Protein AF-A0A1E1WFH4-F1 (afdb_monomer)

Nearest PDB structures (foldseek):
  7ssx-assembly1_A  TM=9.592E-01  e=1.117E-06  Homo sapiens
  5wie-assembly1_B  TM=8.110E-01  e=2.236E-07  Rattus norvegicus
  6ebk-assembly1_B  TM=7.765E-01  e=3.822E-07  Rattus norvegicus

Radius of gyration: 21.44 Å; Cα contacts (8 Å, |Δi|>4): 88; chains: 1; bounding box: 36×25×71 Å

Solvent-accessible surface area (backbone atoms only — not comparable to full-atom values): 6175 Å² total; per-residue (Å²): 133,86,78,78,72,31,88,49,70,68,33,35,53,51,34,37,36,76,75,33,40,86,72,39,76,67,12,38,52,53,48,52,51,53,52,50,46,51,54,50,51,53,52,50,55,55,47,60,72,34,79,88,61,52,58,67,52,74,44,80,46,96,73,92,44,79,46,80,46,80,54,86,70,79,53,89,82,36,68,66,56,48,51,52,51,52,45,52,52,52,51,50,49,53,49,51,52,50,59,72,21,43,63,72,126

Secondary structure (DSSP, 8-state):
--PPPPSSHHHHHHHHHHH-GGG-HHHHHHHHHHHHHHHHHHHHHHHHTSTTTS-EEEEEETTTEEEEEE--S--TT-HHHHHHHHHHHHHHHHHHHHHHH-S--

Structure (mmCIF, N/CA/C/O backbone):
data_AF-A0A1E1WFH4-F1
#
_entry.id   AF-A0A1E1WFH4-F1
#
loop_
_atom_site.group_PDB
_atom_site.id
_atom_site.type_symbol
_atom_site.label_atom_id
_atom_site.label_alt_id
_atom_site.label_comp_id
_atom_site.label_asym_id
_atom_site.label_entity_id
_atom_site.label_seq_id
_atom_site.pdbx_PDB_ins_code
_atom_site.Cartn_x
_atom_site.Cartn_y
_atom_site.Cartn_z
_atom_site.occupancy
_atom_site.B_iso_or_equiv
_atom_site.auth_seq_id
_atom_site.auth_comp_id
_atom_site.auth_asym_id
_atom_site.auth_atom_id
_atom_site.pdbx_PDB_model_num
ATOM 1 N N . GLU A 1 1 ? -1.364 14.836 26.580 1.00 40.88 1 GLU A N 1
ATOM 2 C CA . GLU A 1 1 ? -2.300 15.209 25.506 1.00 40.88 1 GLU A CA 1
ATOM 3 C C . GLU A 1 1 ? -3.242 14.032 25.290 1.00 40.88 1 GLU A C 1
ATOM 5 O O . GLU A 1 1 ? -2.806 12.990 24.814 1.00 40.88 1 GLU A O 1
ATOM 10 N N . GLU A 1 2 ? -4.474 14.113 25.793 1.00 49.59 2 GLU A N 1
ATOM 11 C CA . GLU A 1 2 ? -5.458 13.041 25.604 1.00 49.59 2 GLU A CA 1
ATOM 12 C C . GLU A 1 2 ? -6.030 13.165 24.190 1.00 49.59 2 GLU A C 1
ATOM 14 O O . GLU A 1 2 ? -6.804 14.076 23.903 1.00 49.59 2 GLU A O 1
ATOM 19 N N . LYS A 1 3 ? -5.596 12.282 23.279 1.00 58.38 3 LYS A N 1
ATOM 20 C CA . LYS A 1 3 ? -6.138 12.226 21.916 1.00 58.38 3 LYS A CA 1
ATOM 21 C C . LYS A 1 3 ? -7.649 11.952 22.005 1.00 58.38 3 LYS A C 1
ATOM 23 O O . LYS A 1 3 ? -8.025 10.932 22.590 1.00 58.38 3 LYS A O 1
ATOM 28 N N . PRO A 1 4 ? -8.520 12.814 21.447 1.00 62.88 4 PRO A N 1
ATOM 29 C CA . PRO A 1 4 ? -9.961 12.606 21.515 1.00 62.88 4 PRO A CA 1
ATOM 30 C C . PRO A 1 4 ? -10.319 11.311 20.779 1.00 62.88 4 PRO A C 1
ATOM 32 O O . PRO A 1 4 ? -10.005 11.144 19.605 1.00 62.88 4 PRO A O 1
ATOM 35 N N . LEU A 1 5 ? -10.951 10.367 21.475 1.00 66.56 5 LEU A N 1
ATOM 36 C CA . LEU A 1 5 ? -11.456 9.138 20.865 1.00 66.56 5 LEU A CA 1
ATOM 37 C C . LEU A 1 5 ? -12.789 9.436 20.160 1.00 66.56 5 LEU A C 1
ATOM 39 O O . LEU A 1 5 ? -13.600 10.191 20.703 1.00 66.56 5 LEU A O 1
ATOM 43 N N . PRO A 1 6 ? -13.066 8.842 18.985 1.00 65.19 6 PRO A N 1
ATOM 44 C CA . PRO A 1 6 ? -14.362 9.011 18.336 1.00 65.19 6 PRO A CA 1
ATOM 45 C C . PRO A 1 6 ? -15.482 8.480 19.243 1.00 65.19 6 PRO A C 1
ATOM 47 O O . PRO A 1 6 ? -15.356 7.416 19.852 1.00 65.19 6 PRO A O 1
ATOM 50 N N . SER A 1 7 ? -16.584 9.234 19.330 1.00 65.62 7 SER A N 1
ATOM 51 C CA . SER A 1 7 ? -17.715 8.939 20.225 1.00 65.62 7 SER A CA 1
ATOM 52 C C . SER A 1 7 ? -18.438 7.633 19.860 1.00 65.62 7 SER A C 1
ATOM 54 O O . SER A 1 7 ? -18.914 6.919 20.741 1.00 65.62 7 SER A O 1
ATOM 56 N N . ASN A 1 8 ? -18.463 7.271 18.571 1.00 77.19 8 ASN A N 1
ATOM 57 C CA . ASN A 1 8 ? -19.099 6.045 18.093 1.00 77.19 8 ASN A CA 1
ATOM 58 C C . ASN A 1 8 ? -18.202 4.816 18.308 1.00 77.19 8 ASN A C 1
ATOM 60 O O . ASN A 1 8 ? -17.077 4.757 17.805 1.00 77.19 8 ASN A O 1
ATOM 64 N N . GLU A 1 9 ? -18.734 3.765 18.941 1.00 76.12 9 GLU A N 1
ATOM 65 C CA . GLU A 1 9 ? -17.971 2.543 19.245 1.00 76.12 9 GLU A CA 1
ATOM 66 C C . GLU A 1 9 ? -17.378 1.849 18.008 1.00 76.12 9 GLU A C 1
ATOM 68 O O . GLU A 1 9 ? -16.264 1.325 18.063 1.00 76.12 9 GLU A O 1
ATOM 73 N N . ARG A 1 10 ? -18.095 1.849 16.873 1.00 74.69 10 ARG A N 1
ATOM 74 C CA . ARG A 1 10 ? -17.596 1.252 15.619 1.00 74.69 10 ARG A CA 1
ATOM 75 C C . ARG A 1 10 ? -16.430 2.047 15.037 1.00 74.69 10 ARG A C 1
ATOM 77 O O . ARG A 1 10 ? -15.425 1.447 14.673 1.00 74.69 10 ARG A O 1
ATOM 84 N N . GLN A 1 11 ? -16.536 3.376 15.003 1.00 74.44 11 GLN A N 1
ATOM 85 C CA . GLN A 1 11 ? -15.446 4.243 14.544 1.00 74.44 11 GLN A CA 1
ATOM 86 C C . GLN A 1 11 ? -14.234 4.114 15.460 1.00 74.44 11 GLN A C 1
ATOM 88 O O . GLN A 1 11 ? -13.124 4.004 14.963 1.00 74.44 11 GLN A O 1
ATOM 93 N N . ARG A 1 12 ? -14.436 4.006 16.779 1.00 78.00 12 ARG A N 1
ATOM 94 C CA . ARG A 1 12 ? -13.350 3.784 17.744 1.00 78.00 12 ARG A CA 1
ATOM 95 C C . ARG A 1 12 ? -12.632 2.457 17.535 1.00 78.00 12 ARG A C 1
ATOM 97 O O . ARG A 1 12 ? -11.408 2.428 17.600 1.00 78.00 12 ARG A O 1
ATOM 104 N N . LYS A 1 13 ? -13.359 1.371 17.261 1.00 75.12 13 LYS A N 1
ATOM 105 C CA . LYS A 1 13 ? -12.740 0.074 16.941 1.00 75.12 13 LYS A CA 1
ATOM 106 C C . LYS A 1 13 ? -11.936 0.132 15.641 1.00 75.12 13 LYS A C 1
ATOM 108 O O . LYS A 1 13 ? -10.818 -0.363 15.624 1.00 75.12 13 LYS A O 1
ATOM 113 N N . ILE A 1 14 ? -12.472 0.759 14.592 1.00 79.62 14 ILE A N 1
ATOM 114 C CA . ILE A 1 14 ? -11.773 0.922 13.305 1.00 79.62 14 ILE A CA 1
ATOM 115 C C . ILE A 1 14 ? -10.541 1.825 13.468 1.00 79.62 14 ILE A C 1
ATOM 117 O O . ILE A 1 14 ? -9.463 1.478 12.999 1.00 79.62 14 ILE A O 1
ATOM 121 N N . TRP A 1 15 ? -10.683 2.933 14.196 1.00 79.69 15 TRP A N 1
ATOM 122 C CA . TRP A 1 15 ? -9.599 3.854 14.524 1.00 79.69 15 TRP A CA 1
ATOM 123 C C . TRP A 1 15 ? -8.469 3.136 15.259 1.00 79.69 15 TRP A C 1
ATOM 125 O O . TRP A 1 15 ? -7.324 3.184 14.832 1.00 79.69 15 TRP A O 1
ATOM 135 N N . LEU A 1 16 ? -8.790 2.390 16.320 1.00 77.06 16 LEU A N 1
ATOM 136 C CA . LEU A 1 16 ? -7.800 1.609 17.061 1.00 77.06 16 LEU A CA 1
ATOM 137 C C . LEU A 1 16 ? -7.123 0.549 16.185 1.00 77.06 16 LEU A C 1
ATOM 139 O O . LEU A 1 16 ? -5.923 0.343 16.327 1.00 77.06 16 LEU A O 1
ATOM 143 N N . LEU A 1 17 ? -7.858 -0.086 15.268 1.00 74.62 17 LEU A N 1
ATOM 144 C CA . LEU A 1 17 ? -7.318 -1.118 14.382 1.00 74.62 17 LEU A CA 1
ATOM 14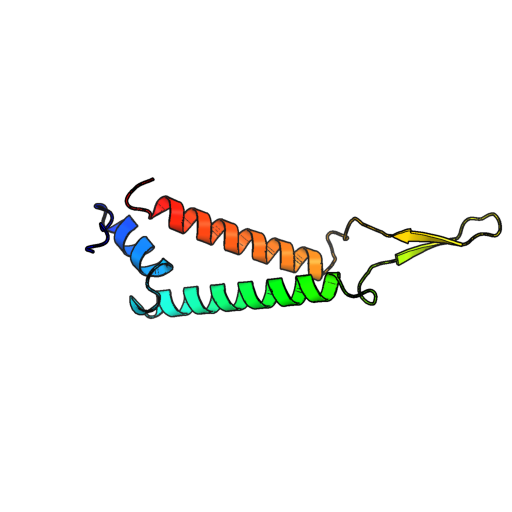5 C C . LEU A 1 17 ? -6.270 -0.571 13.395 1.00 74.62 17 LEU A C 1
ATOM 147 O O . LEU A 1 17 ? -5.282 -1.248 13.133 1.00 74.62 17 LEU A O 1
ATOM 151 N N . PHE A 1 18 ? -6.485 0.629 12.848 1.00 75.69 18 PHE A N 1
ATOM 152 C CA . PHE A 1 18 ? -5.616 1.218 11.816 1.00 75.69 18 PHE A CA 1
ATOM 153 C C . PHE A 1 18 ? -4.546 2.173 12.360 1.00 75.69 18 PHE A C 1
ATOM 155 O O . PHE A 1 18 ? -3.502 2.326 11.727 1.00 75.69 18 PHE A O 1
ATOM 162 N N . GLU A 1 19 ? -4.800 2.823 13.497 1.00 76.69 19 GLU A N 1
ATOM 163 C CA . GLU A 1 19 ? -3.891 3.795 14.126 1.00 76.69 19 GLU A CA 1
ATOM 164 C C . GLU A 1 19 ? -2.960 3.119 15.146 1.00 76.69 19 GLU A C 1
ATOM 166 O O . GLU A 1 19 ? -1.803 3.504 15.304 1.00 76.69 19 GLU A O 1
ATOM 171 N N . TYR A 1 20 ? -3.456 2.091 15.845 1.00 80.06 20 TYR A N 1
ATOM 172 C CA . TYR A 1 20 ? -2.729 1.406 16.911 1.00 80.06 20 TYR A CA 1
ATOM 173 C C . TYR A 1 20 ? -2.529 -0.070 16.548 1.00 80.06 20 TYR A C 1
ATOM 175 O O . TYR A 1 20 ? -3.352 -0.908 16.928 1.00 80.06 20 TYR A O 1
ATOM 183 N N . PRO A 1 21 ? -1.422 -0.429 15.869 1.00 76.06 21 PRO A N 1
ATOM 184 C CA . PRO A 1 21 ? -1.128 -1.821 15.519 1.00 76.06 21 PRO A CA 1
ATOM 185 C C . PRO A 1 21 ? -1.110 -2.745 16.743 1.00 76.06 21 PRO A C 1
ATOM 187 O O . PRO A 1 21 ? -1.499 -3.901 16.653 1.00 76.06 21 PRO A O 1
ATOM 190 N N . GLU A 1 22 ? -0.747 -2.224 17.915 1.00 74.75 22 GLU A N 1
ATOM 191 C CA . GLU A 1 22 ? -0.712 -2.961 19.183 1.00 74.75 22 GLU A CA 1
ATOM 192 C C . GLU A 1 22 ? -2.092 -3.219 19.813 1.00 74.75 22 GLU A C 1
ATOM 194 O O . GLU A 1 22 ? -2.190 -3.917 20.821 1.00 74.75 22 GLU A O 1
ATOM 199 N N . SER A 1 23 ? -3.173 -2.674 19.245 1.00 78.12 23 SER A N 1
ATOM 200 C CA . SER A 1 23 ? -4.523 -2.807 19.809 1.00 78.12 23 SER A CA 1
ATOM 201 C C . SER A 1 23 ? -5.094 -4.224 19.697 1.00 78.12 23 SER A C 1
ATOM 203 O O . SER A 1 23 ? -5.919 -4.624 20.519 1.00 78.12 23 SER A O 1
ATOM 205 N N . SER A 1 24 ? -4.692 -4.984 18.674 1.00 83.50 24 SER A N 1
ATOM 206 C CA . SER A 1 24 ? -5.161 -6.351 18.433 1.00 83.50 24 SER A CA 1
ATOM 207 C C . SER A 1 24 ? -4.245 -7.110 17.471 1.00 83.50 24 SER A C 1
ATOM 209 O O . SER A 1 24 ? -3.507 -6.519 16.688 1.00 83.50 24 SER A O 1
ATOM 211 N N . GLN A 1 25 ? -4.340 -8.443 17.463 1.00 82.56 25 GLN A N 1
ATOM 212 C CA . GLN A 1 25 ? -3.598 -9.269 16.503 1.00 82.56 25 GLN A CA 1
ATOM 213 C C . GLN A 1 25 ? -3.972 -8.944 15.045 1.00 82.56 25 GLN A C 1
ATOM 215 O O . GLN A 1 25 ? -3.102 -8.937 14.180 1.00 82.56 25 GLN A O 1
ATOM 220 N N . ALA A 1 26 ? -5.240 -8.612 14.777 1.00 80.94 26 ALA A N 1
ATOM 221 C CA . ALA A 1 26 ? -5.694 -8.183 13.455 1.00 80.94 26 ALA A CA 1
ATOM 222 C C . ALA A 1 26 ? -5.086 -6.829 13.042 1.00 80.94 26 ALA A C 1
ATOM 224 O O . ALA A 1 26 ? -4.659 -6.681 11.900 1.00 80.94 26 ALA A O 1
ATOM 225 N N . ALA A 1 27 ? -4.979 -5.877 13.975 1.00 84.75 27 ALA A N 1
ATOM 226 C CA . ALA A 1 27 ? -4.331 -4.584 13.742 1.00 84.75 27 ALA A CA 1
ATOM 227 C C . ALA A 1 27 ? -2.848 -4.742 13.370 1.00 84.75 27 ALA A C 1
ATOM 229 O O . ALA A 1 27 ? -2.378 -4.116 12.420 1.00 84.75 27 ALA A O 1
ATOM 230 N N . ARG A 1 28 ? -2.126 -5.649 14.045 1.00 86.69 28 ARG A N 1
ATOM 231 C CA . ARG A 1 28 ? -0.736 -5.978 13.687 1.00 86.69 28 ARG A CA 1
ATOM 232 C C . ARG A 1 28 ? -0.619 -6.536 12.269 1.00 86.69 28 ARG A C 1
ATOM 234 O O . ARG A 1 28 ? 0.277 -6.129 11.539 1.00 86.69 28 ARG A O 1
ATOM 241 N N . VAL A 1 29 ? -1.512 -7.445 11.869 1.00 88.69 29 VAL A N 1
ATOM 242 C CA . VAL A 1 29 ? -1.504 -8.020 10.511 1.00 88.69 29 VAL A CA 1
ATOM 243 C C . VAL A 1 29 ? -1.734 -6.937 9.458 1.00 88.69 29 VAL A C 1
ATOM 245 O O . VAL A 1 29 ? -0.971 -6.865 8.499 1.00 88.69 29 VAL A O 1
ATOM 248 N N . VAL A 1 30 ? -2.729 -6.065 9.658 1.00 87.50 30 VAL A N 1
ATOM 249 C CA . VAL A 1 30 ? -2.998 -4.940 8.746 1.00 87.50 30 VAL A CA 1
ATOM 250 C C . VAL A 1 30 ? -1.777 -4.029 8.640 1.00 87.50 30 VAL A C 1
ATOM 252 O O . VAL A 1 30 ? -1.338 -3.740 7.533 1.00 87.50 30 VAL A O 1
ATOM 255 N N . ALA A 1 31 ? -1.168 -3.650 9.765 1.00 87.88 31 ALA A N 1
ATOM 256 C CA . ALA A 1 31 ? 0.013 -2.792 9.757 1.00 87.88 31 ALA A CA 1
ATOM 257 C C . ALA A 1 31 ? 1.216 -3.426 9.040 1.00 87.88 31 ALA A C 1
ATOM 259 O O . ALA A 1 31 ? 1.907 -2.738 8.292 1.00 87.88 31 ALA A O 1
ATOM 260 N N . ILE A 1 32 ? 1.453 -4.731 9.216 1.00 90.00 32 ILE A N 1
ATOM 261 C CA . ILE A 1 32 ? 2.518 -5.453 8.500 1.00 90.00 32 ILE A CA 1
ATOM 262 C C . ILE A 1 32 ? 2.259 -5.443 6.990 1.00 90.00 32 ILE A C 1
ATOM 264 O O . ILE A 1 32 ? 3.182 -5.172 6.223 1.00 90.00 32 ILE A O 1
ATOM 268 N N . ILE A 1 33 ? 1.017 -5.701 6.563 1.00 89.88 33 ILE A N 1
ATOM 269 C CA . ILE A 1 33 ? 0.637 -5.644 5.144 1.00 89.88 33 ILE A CA 1
ATOM 270 C C . ILE A 1 33 ? 0.878 -4.236 4.599 1.00 89.88 33 ILE A C 1
ATOM 272 O O . ILE A 1 33 ? 1.505 -4.093 3.553 1.00 89.88 33 ILE A O 1
ATOM 276 N N . SER A 1 34 ? 0.464 -3.195 5.321 1.00 89.75 34 SER A N 1
ATOM 277 C CA . SER A 1 34 ? 0.654 -1.810 4.886 1.00 89.75 34 SER A CA 1
ATOM 278 C C . SER A 1 34 ? 2.133 -1.443 4.757 1.00 89.75 34 SER A C 1
ATOM 280 O O . SER A 1 34 ? 2.524 -0.868 3.745 1.00 89.75 34 SER A O 1
ATOM 282 N N . VAL A 1 35 ? 2.988 -1.847 5.703 1.00 90.44 35 VAL A N 1
ATOM 283 C CA . VAL A 1 35 ? 4.447 -1.655 5.589 1.00 90.44 35 VAL A CA 1
ATOM 284 C C . VAL A 1 35 ? 5.016 -2.404 4.384 1.00 90.44 35 VAL A C 1
ATOM 286 O O . VAL A 1 35 ? 5.814 -1.843 3.635 1.00 90.44 35 VAL A O 1
ATOM 289 N N . PHE A 1 36 ? 4.597 -3.650 4.165 1.00 91.69 36 PHE A N 1
ATOM 290 C CA . PHE A 1 36 ? 5.047 -4.440 3.021 1.00 91.69 36 PHE A CA 1
ATOM 291 C C . PHE A 1 36 ? 4.667 -3.784 1.686 1.00 91.69 36 PHE A C 1
ATOM 293 O O . PHE A 1 36 ? 5.518 -3.664 0.807 1.00 91.69 36 PHE A O 1
ATOM 300 N N . VAL A 1 37 ? 3.429 -3.296 1.557 1.00 89.62 37 VAL A N 1
ATOM 301 C CA . VAL A 1 37 ? 2.946 -2.588 0.359 1.00 89.62 37 VAL A CA 1
ATOM 302 C C . VAL A 1 37 ? 3.742 -1.299 0.113 1.00 89.62 37 VAL A C 1
ATOM 304 O O . VAL A 1 37 ? 4.114 -1.034 -1.029 1.00 89.62 37 VAL A O 1
ATOM 307 N N . ILE A 1 38 ? 4.077 -0.539 1.166 1.00 91.56 38 ILE A N 1
ATOM 308 C CA . ILE A 1 38 ? 4.948 0.650 1.067 1.00 91.56 38 ILE A CA 1
ATOM 309 C C . ILE A 1 38 ? 6.318 0.272 0.516 1.00 91.56 38 ILE A C 1
ATOM 311 O O . ILE A 1 38 ? 6.755 0.844 -0.481 1.00 91.56 38 ILE A O 1
ATOM 315 N N . LEU A 1 39 ? 6.983 -0.711 1.120 1.00 93.12 39 LEU A N 1
ATOM 316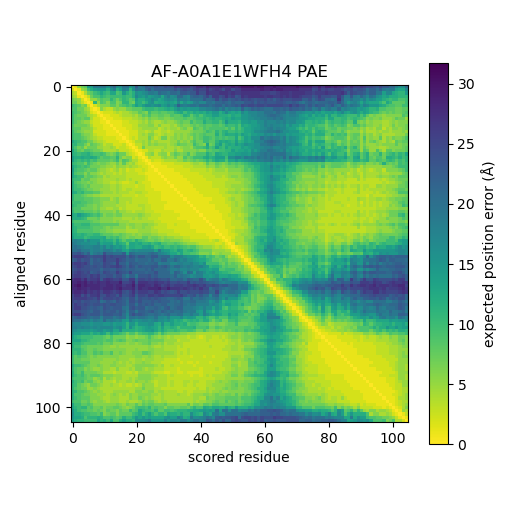 C CA . LEU A 1 39 ? 8.311 -1.132 0.675 1.00 93.12 39 LEU A CA 1
ATOM 317 C C . LEU A 1 39 ? 8.294 -1.607 -0.778 1.00 93.12 39 LEU A C 1
ATOM 319 O O . LEU A 1 39 ? 9.158 -1.226 -1.563 1.00 93.12 39 LEU A O 1
ATOM 323 N N . LEU A 1 40 ? 7.287 -2.394 -1.143 1.00 90.62 40 LEU A N 1
ATOM 324 C CA . LEU A 1 40 ? 7.137 -2.925 -2.487 1.00 90.62 40 LEU A CA 1
ATOM 325 C C . LEU A 1 40 ? 6.865 -1.812 -3.518 1.00 90.62 40 LEU A C 1
ATOM 327 O O . LEU A 1 40 ? 7.486 -1.833 -4.578 1.00 90.62 40 LEU A O 1
ATOM 331 N N . SER A 1 41 ? 6.055 -0.795 -3.193 1.00 90.00 41 SER A N 1
ATOM 332 C CA . SER A 1 41 ? 5.870 0.375 -4.073 1.00 90.00 41 SER A CA 1
ATOM 333 C C . SER A 1 41 ? 7.160 1.171 -4.287 1.00 90.00 41 SER A C 1
ATOM 335 O O . SER A 1 41 ? 7.452 1.570 -5.410 1.00 90.00 41 SER A O 1
ATOM 337 N N . ILE A 1 42 ? 7.977 1.342 -3.239 1.00 91.56 42 ILE A N 1
ATOM 338 C CA . ILE A 1 42 ? 9.264 2.044 -3.340 1.00 91.56 42 ILE A CA 1
ATOM 339 C C . ILE A 1 42 ? 10.221 1.257 -4.235 1.00 91.56 42 ILE A C 1
ATOM 341 O O . ILE A 1 42 ? 10.901 1.843 -5.072 1.00 91.56 42 ILE A O 1
ATOM 345 N N . VAL A 1 43 ? 10.277 -0.068 -4.077 1.00 90.44 43 VAL A N 1
ATOM 346 C CA . VAL A 1 43 ? 11.128 -0.925 -4.911 1.00 90.44 43 VAL A CA 1
ATOM 347 C C . VAL A 1 43 ? 10.715 -0.833 -6.377 1.00 90.44 43 VAL A C 1
ATOM 349 O O . VAL A 1 43 ? 11.586 -0.628 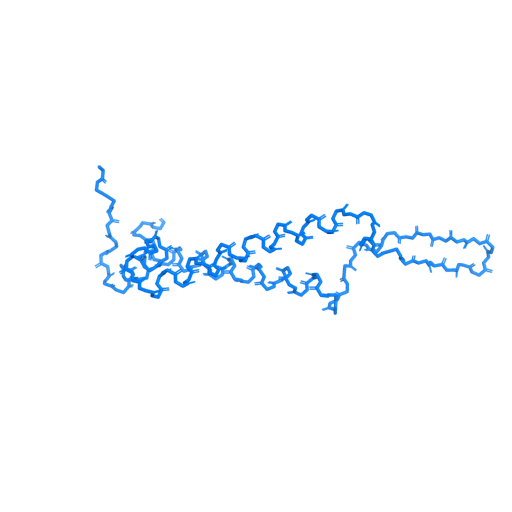-7.214 1.00 90.44 43 VAL A O 1
ATOM 352 N N . ILE A 1 44 ? 9.422 -0.934 -6.691 1.00 87.25 44 ILE A N 1
ATOM 353 C CA . ILE A 1 44 ? 8.930 -0.829 -8.075 1.00 87.25 44 ILE A CA 1
ATOM 354 C C . ILE A 1 44 ? 9.245 0.535 -8.673 1.00 87.25 44 ILE A C 1
ATOM 356 O O . ILE A 1 44 ? 9.833 0.588 -9.746 1.00 87.25 44 ILE A O 1
ATOM 360 N N . PHE A 1 45 ? 8.966 1.614 -7.943 1.00 85.75 45 PHE A N 1
ATOM 361 C CA . PHE A 1 45 ? 9.305 2.964 -8.383 1.00 85.75 45 PHE A CA 1
ATOM 362 C C . PHE A 1 45 ? 10.805 3.099 -8.693 1.00 85.75 45 PHE A C 1
ATOM 364 O O . PHE A 1 45 ? 11.199 3.618 -9.735 1.00 85.75 45 PHE A O 1
ATOM 371 N N . CYS A 1 46 ? 11.668 2.564 -7.824 1.00 87.12 46 CYS A N 1
ATOM 372 C CA . CYS A 1 46 ? 13.104 2.528 -8.087 1.00 87.12 46 CYS A CA 1
ATOM 373 C C . CYS A 1 46 ? 13.445 1.710 -9.345 1.00 87.12 46 CYS A C 1
ATOM 375 O O . CYS A 1 46 ? 14.317 2.123 -10.107 1.00 87.12 46 CYS A O 1
ATOM 377 N N . LEU A 1 47 ? 12.776 0.579 -9.586 1.00 84.31 47 LEU A N 1
ATOM 378 C CA . LEU A 1 47 ? 13.004 -0.245 -10.776 1.00 84.31 47 LEU A CA 1
ATOM 379 C C . LEU A 1 47 ? 12.558 0.459 -12.065 1.00 84.31 47 LEU A C 1
ATOM 381 O O . LEU A 1 47 ? 13.292 0.399 -13.046 1.00 84.31 47 LEU A O 1
ATOM 385 N N . GLU A 1 48 ? 11.441 1.186 -12.064 1.00 77.94 48 GLU A N 1
ATOM 386 C CA . GLU A 1 48 ? 10.973 1.957 -13.230 1.00 77.94 48 GLU A CA 1
ATOM 387 C C . GLU A 1 48 ? 11.932 3.089 -13.616 1.00 77.94 48 GLU A C 1
ATOM 389 O O . GLU A 1 48 ? 12.093 3.414 -14.793 1.00 77.94 48 GLU A O 1
ATOM 394 N N . THR A 1 49 ? 12.623 3.674 -12.634 1.00 81.06 49 THR A N 1
ATOM 395 C CA . THR A 1 49 ? 13.648 4.693 -12.911 1.00 81.06 49 THR A CA 1
ATOM 396 C C . THR A 1 49 ? 14.926 4.120 -13.533 1.00 81.06 49 THR A C 1
ATOM 398 O O . THR A 1 49 ? 15.736 4.886 -14.065 1.00 81.06 49 THR A O 1
ATOM 401 N N . LEU A 1 50 ? 15.135 2.795 -13.496 1.00 79.44 50 LEU A N 1
ATOM 402 C CA . LEU A 1 50 ? 16.313 2.177 -14.093 1.00 79.44 50 LEU A CA 1
ATOM 403 C C . LEU A 1 50 ? 16.160 2.066 -15.619 1.00 79.44 50 LEU A C 1
ATOM 405 O O . LEU A 1 50 ? 15.165 1.542 -16.122 1.00 79.44 50 LEU A O 1
ATOM 409 N N . PRO A 1 51 ? 17.191 2.467 -16.384 1.00 68.81 51 PRO A N 1
ATOM 410 C CA . PRO A 1 51 ? 17.147 2.457 -17.844 1.00 68.81 51 PRO A CA 1
ATOM 411 C C . PRO A 1 51 ? 17.010 1.049 -18.449 1.00 68.81 51 PRO A C 1
ATOM 413 O O . PRO A 1 51 ? 16.616 0.945 -19.605 1.00 68.81 51 PRO A O 1
ATOM 416 N N . GLU A 1 52 ? 17.309 -0.014 -17.691 1.00 70.12 52 GLU A N 1
ATOM 417 C CA . GLU A 1 52 ? 17.116 -1.417 -18.100 1.00 70.12 52 GLU A CA 1
ATOM 418 C C . GLU A 1 52 ? 15.642 -1.848 -18.159 1.00 70.12 52 GLU A C 1
ATOM 420 O O . GLU A 1 52 ? 15.324 -2.769 -18.908 1.00 70.12 52 GLU A O 1
ATOM 425 N N . PHE A 1 53 ? 14.746 -1.193 -17.409 1.00 65.75 53 PHE A N 1
ATOM 426 C CA . PHE A 1 53 ? 13.313 -1.528 -17.368 1.00 65.75 53 PHE A CA 1
ATOM 427 C C . PHE A 1 53 ? 12.438 -0.563 -18.176 1.00 65.75 53 PHE A C 1
ATOM 429 O O . PHE A 1 53 ? 11.249 -0.823 -18.365 1.00 65.75 53 PHE A O 1
ATOM 436 N N . LYS A 1 54 ? 13.020 0.516 -18.716 1.00 64.94 54 LYS A N 1
ATOM 437 C CA . LYS A 1 54 ? 12.335 1.383 -19.678 1.00 64.94 54 LYS A CA 1
ATOM 438 C C . LYS A 1 54 ? 12.020 0.590 -20.952 1.00 64.94 54 LYS A C 1
ATOM 440 O O . LYS A 1 54 ? 12.925 0.143 -21.659 1.00 64.94 54 LYS A O 1
ATOM 445 N N . HIS A 1 55 ? 10.734 0.426 -21.260 1.00 61.00 55 HIS A N 1
ATOM 446 C CA . HIS A 1 55 ? 10.290 -0.188 -22.508 1.00 61.00 55 HIS A CA 1
ATOM 447 C C . HIS A 1 55 ? 10.557 0.765 -23.681 1.00 61.00 55 HIS A C 1
ATOM 449 O O . HIS A 1 55 ? 9.791 1.680 -23.965 1.00 61.00 55 HIS A O 1
ATOM 455 N N . TYR A 1 56 ? 11.660 0.543 -24.395 1.00 58.28 56 TYR A N 1
ATOM 456 C CA . TYR A 1 56 ? 11.910 1.214 -25.668 1.00 58.28 56 TYR A CA 1
ATOM 457 C C . TYR A 1 56 ? 11.232 0.420 -26.786 1.00 58.28 56 TYR A C 1
ATOM 459 O O . TYR A 1 56 ? 11.685 -0.671 -27.147 1.00 58.28 56 TYR A O 1
ATOM 467 N N . LYS A 1 57 ? 10.162 0.960 -27.379 1.00 56.72 57 LYS A N 1
ATOM 468 C CA . LYS A 1 57 ? 9.631 0.405 -28.628 1.00 56.72 57 LYS A CA 1
ATOM 469 C C . LYS A 1 57 ? 10.493 0.896 -29.789 1.00 56.72 57 LYS A C 1
ATOM 471 O O . LYS A 1 57 ? 10.527 2.077 -30.124 1.00 56.72 57 LYS A O 1
ATOM 476 N N . VAL A 1 58 ? 11.216 -0.032 -30.413 1.00 58.06 58 VAL A N 1
ATOM 477 C CA . VAL A 1 58 ? 11.994 0.254 -31.623 1.00 58.06 58 VAL A CA 1
ATOM 478 C C . VAL A 1 58 ? 11.047 0.250 -32.820 1.00 58.06 58 VAL A C 1
ATOM 480 O O . VAL A 1 58 ? 10.608 -0.809 -33.272 1.00 58.06 58 VAL A O 1
ATOM 483 N N . PHE A 1 59 ? 10.742 1.430 -33.359 1.00 59.88 59 PHE A N 1
ATOM 484 C CA . PHE A 1 59 ? 9.993 1.545 -34.606 1.00 59.88 59 PHE A CA 1
ATOM 485 C C . PHE A 1 59 ? 10.960 1.500 -35.793 1.00 59.88 59 PHE A C 1
ATOM 487 O O . PHE A 1 59 ? 11.717 2.441 -36.055 1.00 59.88 59 PHE A O 1
ATOM 494 N N . ASN A 1 60 ? 10.911 0.402 -36.551 1.00 54.31 60 ASN A N 1
ATOM 495 C CA . ASN A 1 60 ? 11.578 0.316 -37.847 1.00 54.31 60 ASN A CA 1
ATOM 496 C C . ASN A 1 60 ? 10.762 1.106 -38.878 1.00 54.31 60 ASN A C 1
ATOM 498 O O . ASN A 1 60 ? 9.732 0.639 -39.363 1.00 54.31 60 ASN A O 1
ATOM 502 N N . THR A 1 61 ? 11.217 2.312 -39.215 1.00 55.03 61 THR A N 1
ATOM 503 C CA . THR A 1 61 ? 10.648 3.092 -40.319 1.00 55.03 61 THR A CA 1
ATOM 504 C C . THR A 1 61 ? 11.159 2.540 -41.654 1.00 55.03 61 THR A C 1
ATOM 506 O O . THR A 1 61 ? 12.353 2.307 -41.828 1.00 55.03 61 THR A O 1
ATOM 509 N N . THR A 1 62 ? 10.253 2.359 -42.621 1.00 59.41 62 THR A N 1
ATOM 510 C CA . THR A 1 62 ? 10.515 1.785 -43.959 1.00 59.41 62 THR A CA 1
ATOM 511 C C . THR A 1 62 ? 11.542 2.574 -44.793 1.00 59.41 62 THR A C 1
ATOM 513 O O . THR A 1 62 ? 12.070 2.061 -45.775 1.00 59.41 62 THR A O 1
ATOM 516 N N . THR A 1 63 ? 11.891 3.797 -44.394 1.00 57.84 63 THR A N 1
ATOM 517 C CA . THR A 1 63 ? 12.945 4.620 -45.001 1.00 57.84 63 THR A CA 1
ATOM 518 C C . THR A 1 63 ? 14.158 4.727 -44.073 1.00 57.84 63 THR A C 1
ATOM 520 O O . THR A 1 63 ? 14.265 5.695 -43.329 1.00 57.84 63 THR A O 1
ATOM 523 N N . ASN A 1 64 ? 15.056 3.733 -44.112 1.00 58.59 64 ASN A N 1
ATOM 524 C CA . ASN A 1 64 ? 16.441 3.768 -43.600 1.00 58.59 64 ASN A CA 1
ATOM 525 C C . ASN A 1 64 ? 16.683 4.560 -42.294 1.00 58.59 64 ASN A C 1
ATOM 527 O O . ASN A 1 64 ? 17.633 5.338 -42.204 1.00 58.59 64 ASN A O 1
ATOM 531 N N . GLY A 1 65 ? 15.840 4.371 -41.279 1.00 59.69 65 GLY A N 1
ATOM 532 C CA . GLY A 1 65 ? 15.992 5.047 -39.995 1.00 59.69 65 GLY A CA 1
ATOM 533 C C . GLY A 1 65 ? 15.288 4.294 -38.876 1.00 59.69 65 GLY A C 1
ATOM 534 O O . GLY A 1 65 ? 14.109 3.958 -38.986 1.00 59.69 65 GLY A O 1
ATOM 535 N N . THR A 1 66 ? 16.011 4.033 -37.791 1.00 65.19 66 THR A N 1
ATOM 536 C CA . THR A 1 66 ? 15.451 3.555 -36.526 1.00 65.19 66 THR A CA 1
ATOM 537 C C . THR A 1 66 ? 14.985 4.764 -35.723 1.00 65.19 66 THR A C 1
ATOM 539 O O . THR A 1 66 ? 15.795 5.620 -35.366 1.00 65.19 66 THR A O 1
ATOM 542 N N . LYS A 1 67 ? 13.682 4.852 -35.438 1.00 63.09 67 LYS A N 1
ATOM 543 C CA . LYS A 1 67 ? 13.163 5.778 -34.426 1.00 63.09 67 LYS A CA 1
ATOM 544 C C . LYS A 1 67 ? 13.000 5.003 -33.124 1.00 63.09 67 LYS A C 1
ATOM 546 O O . LYS A 1 67 ? 12.267 4.019 -33.074 1.00 63.09 67 LYS A O 1
ATOM 551 N N . ILE A 1 68 ? 13.727 5.438 -32.102 1.00 61.03 68 ILE A N 1
ATOM 552 C CA . ILE A 1 68 ? 13.548 4.983 -30.727 1.00 61.03 68 ILE A CA 1
ATOM 553 C C . ILE A 1 68 ? 12.634 6.024 -30.089 1.00 61.03 68 ILE A C 1
ATOM 555 O O . ILE A 1 68 ? 13.047 7.170 -29.922 1.00 61.03 68 ILE A O 1
ATOM 559 N N . GLU A 1 69 ? 11.384 5.656 -29.836 1.00 63.94 69 GLU A N 1
ATOM 560 C CA . GLU A 1 69 ? 10.442 6.490 -29.090 1.00 63.94 69 GLU A CA 1
ATOM 561 C C . GLU A 1 69 ? 10.319 5.877 -27.691 1.00 63.94 69 GLU A C 1
ATOM 563 O O . GLU A 1 69 ? 10.204 4.653 -27.564 1.00 63.94 69 GLU A O 1
ATOM 568 N N . GLU A 1 70 ? 10.452 6.698 -26.645 1.00 59.06 70 GLU A N 1
ATOM 569 C CA . GLU A 1 70 ? 10.187 6.241 -25.280 1.00 59.06 70 GLU A CA 1
ATOM 570 C C . GLU A 1 70 ? 8.683 5.968 -25.181 1.00 59.06 70 GLU A C 1
ATOM 572 O O . GLU A 1 70 ? 7.874 6.865 -25.413 1.00 59.06 70 GLU A O 1
ATOM 577 N N . ASP A 1 71 ? 8.303 4.720 -24.904 1.00 63.59 71 ASP A N 1
ATOM 578 C CA . ASP A 1 71 ? 6.901 4.370 -24.699 1.00 63.59 71 ASP A CA 1
ATOM 579 C C . ASP A 1 71 ? 6.532 4.790 -23.272 1.00 63.59 71 ASP A C 1
ATOM 581 O O . ASP A 1 71 ? 6.749 4.056 -22.312 1.00 63.59 71 ASP A O 1
ATOM 585 N N . GLU A 1 72 ? 6.074 6.035 -23.122 1.00 60.84 72 GLU A N 1
ATOM 586 C CA . GLU A 1 72 ? 5.732 6.619 -21.817 1.00 60.84 72 GLU A CA 1
ATOM 587 C C . GLU A 1 72 ? 4.461 6.006 -21.203 1.00 60.84 72 GLU A C 1
ATOM 589 O O . GLU A 1 72 ? 4.179 6.233 -20.027 1.00 60.84 72 GLU A O 1
ATOM 594 N N . VAL A 1 73 ? 3.684 5.236 -21.976 1.00 68.00 73 VAL A N 1
ATOM 595 C CA . VAL A 1 73 ? 2.447 4.606 -21.504 1.00 68.00 73 VAL A CA 1
ATOM 596 C C . VAL A 1 73 ? 2.703 3.118 -21.246 1.00 68.00 73 VAL A C 1
ATOM 598 O O . VAL A 1 73 ? 2.789 2.349 -22.207 1.00 68.00 73 VAL A O 1
ATOM 601 N N . PRO A 1 74 ? 2.802 2.679 -19.978 1.00 69.62 74 PRO A N 1
ATOM 602 C CA . PRO A 1 74 ? 2.921 1.261 -19.672 1.00 69.62 74 PRO A CA 1
ATOM 603 C C . PRO A 1 74 ? 1.673 0.504 -20.144 1.00 69.62 74 PRO A C 1
ATOM 605 O O . PRO A 1 74 ? 0.546 1.004 -20.077 1.00 69.62 74 PRO A O 1
ATOM 608 N N . ASP A 1 75 ? 1.876 -0.711 -20.652 1.00 78.31 75 ASP A N 1
ATOM 609 C CA . ASP A 1 75 ? 0.775 -1.562 -21.099 1.00 78.31 75 ASP A CA 1
ATOM 610 C C . ASP A 1 75 ? -0.041 -2.041 -19.888 1.00 78.31 75 ASP A C 1
ATOM 612 O O . ASP A 1 75 ? 0.498 -2.316 -18.816 1.00 78.31 75 ASP A O 1
ATOM 616 N N . ILE A 1 76 ? -1.348 -2.222 -20.059 1.00 76.44 76 ILE A N 1
ATOM 617 C CA . ILE A 1 76 ? -2.242 -2.686 -18.986 1.00 76.44 76 ILE A CA 1
ATOM 618 C C . ILE A 1 76 ? -1.906 -4.107 -18.503 1.00 76.44 76 ILE A C 1
ATOM 620 O O . ILE A 1 76 ? -2.372 -4.532 -17.446 1.00 76.44 76 ILE A O 1
ATOM 624 N N . THR A 1 77 ? -1.132 -4.858 -19.290 1.00 79.81 77 THR A N 1
ATOM 625 C CA . THR A 1 77 ? -0.628 -6.190 -18.941 1.00 79.81 77 THR A CA 1
ATOM 626 C C . THR A 1 77 ? 0.752 -6.167 -18.286 1.00 79.81 77 THR A C 1
ATOM 628 O O . THR A 1 77 ? 1.244 -7.235 -17.921 1.00 79.81 77 THR A O 1
ATOM 631 N N . ASP A 1 78 ? 1.389 -4.999 -18.156 1.00 84.12 78 ASP A N 1
ATOM 632 C CA . ASP A 1 78 ? 2.692 -4.876 -17.506 1.00 84.12 78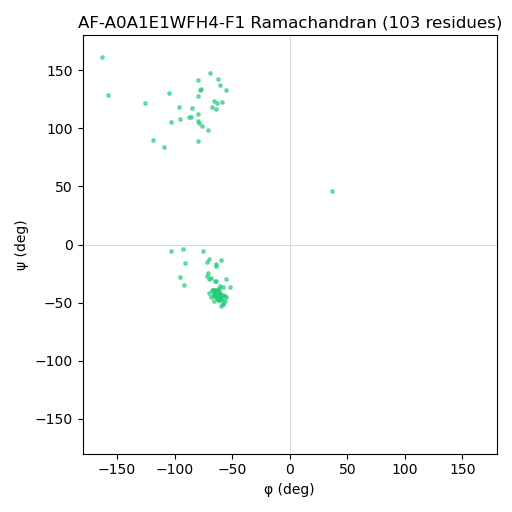 ASP A CA 1
ATOM 633 C C . ASP A 1 78 ? 2.564 -5.224 -16.008 1.00 84.12 78 ASP A C 1
ATOM 635 O O . ASP A 1 78 ? 1.750 -4.623 -15.293 1.00 84.12 78 ASP A O 1
ATOM 639 N N . PRO A 1 79 ? 3.345 -6.198 -15.502 1.00 83.19 79 PRO A N 1
ATOM 640 C CA . PRO A 1 79 ? 3.392 -6.508 -14.081 1.00 83.19 79 PRO A CA 1
ATOM 641 C C . PRO A 1 79 ? 3.652 -5.286 -13.193 1.00 83.19 79 PRO A C 1
ATOM 643 O O . PRO A 1 79 ? 3.064 -5.211 -12.114 1.00 83.19 79 PRO A O 1
ATOM 646 N N . PHE A 1 80 ? 4.490 -4.336 -13.623 1.00 82.69 80 PHE A N 1
ATOM 647 C CA . PHE A 1 80 ? 4.787 -3.139 -12.831 1.00 82.69 80 PHE A CA 1
ATOM 648 C C . PHE A 1 80 ? 3.548 -2.255 -12.672 1.00 82.69 80 PHE A C 1
ATOM 650 O O . PHE A 1 80 ? 3.157 -1.960 -11.542 1.00 82.69 80 PHE A O 1
ATOM 657 N N . PHE A 1 81 ? 2.847 -1.977 -13.775 1.00 84.19 81 PHE A N 1
ATOM 658 C CA . PHE A 1 81 ? 1.602 -1.206 -13.776 1.00 84.19 81 PHE A CA 1
ATOM 659 C C . PHE A 1 81 ? 0.494 -1.860 -12.936 1.00 84.19 81 PHE A C 1
ATOM 661 O O . PHE A 1 81 ? -0.211 -1.193 -12.170 1.00 84.19 81 PHE A O 1
ATOM 668 N N . LEU A 1 82 ? 0.340 -3.186 -13.036 1.00 87.06 82 LEU A N 1
ATOM 669 C CA . LEU A 1 82 ? -0.651 -3.928 -12.251 1.00 87.06 82 LEU A CA 1
ATOM 670 C C . LEU A 1 82 ? -0.369 -3.840 -10.751 1.00 87.06 82 LEU A C 1
ATOM 672 O O . LEU A 1 82 ? -1.286 -3.612 -9.956 1.00 87.06 82 LEU A O 1
ATOM 676 N N . ILE A 1 83 ? 0.889 -4.030 -10.356 1.00 87.50 83 ILE A N 1
ATOM 677 C CA . ILE A 1 83 ? 1.269 -3.997 -8.948 1.00 87.50 83 ILE A CA 1
ATOM 678 C C . ILE A 1 83 ? 1.171 -2.570 -8.396 1.00 87.50 83 ILE A C 1
ATOM 680 O O . ILE A 1 83 ? 0.628 -2.389 -7.305 1.00 87.50 83 ILE A O 1
ATOM 684 N N . GLU A 1 84 ? 1.611 -1.561 -9.149 1.00 86.00 84 GLU A N 1
ATOM 685 C CA . GLU A 1 84 ? 1.451 -0.151 -8.783 1.00 86.00 84 GLU A CA 1
ATOM 686 C C . GLU A 1 84 ? -0.028 0.192 -8.553 1.00 86.00 84 GLU A C 1
ATOM 688 O O . GLU A 1 84 ? -0.402 0.714 -7.497 1.00 86.00 84 GLU A O 1
ATOM 693 N N . THR A 1 85 ? -0.896 -0.200 -9.488 1.00 89.06 85 THR A N 1
ATOM 694 C CA . THR A 1 85 ? -2.345 0.004 -9.377 1.00 89.06 85 THR A CA 1
ATOM 695 C C . THR A 1 85 ? -2.911 -0.652 -8.112 1.00 89.06 85 THR A C 1
ATOM 697 O O . THR A 1 85 ? -3.700 -0.035 -7.390 1.00 89.06 85 THR A O 1
ATOM 700 N N . LEU A 1 86 ? -2.492 -1.880 -7.788 1.00 91.25 86 LEU A N 1
ATOM 701 C CA . LEU A 1 86 ? -2.905 -2.569 -6.559 1.00 91.25 86 LEU A CA 1
ATOM 702 C C . LEU A 1 86 ? -2.424 -1.842 -5.293 1.00 91.25 86 LEU A C 1
ATOM 704 O O . LEU A 1 86 ? -3.198 -1.712 -4.339 1.00 91.25 86 LEU A O 1
ATOM 708 N N . CYS A 1 87 ? -1.189 -1.332 -5.283 1.00 90.94 87 CYS A N 1
ATOM 709 C CA . CYS A 1 87 ? -0.662 -0.520 -4.184 1.00 90.94 87 CYS A CA 1
ATOM 710 C C . CYS A 1 87 ? -1.490 0.757 -3.982 1.00 90.94 87 CYS A C 1
ATOM 712 O O . CYS A 1 87 ? -1.875 1.067 -2.851 1.00 90.94 87 CYS A O 1
ATOM 714 N N . ILE A 1 88 ? -1.8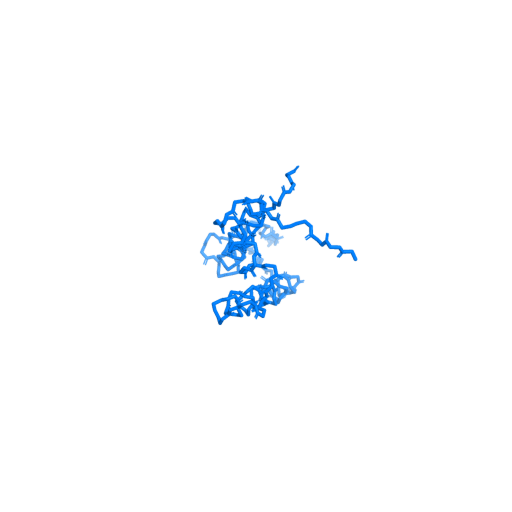25 1.466 -5.064 1.00 90.38 88 ILE A N 1
ATOM 715 C CA . ILE A 1 88 ? -2.648 2.685 -5.018 1.00 90.38 88 ILE A CA 1
ATOM 716 C C . ILE A 1 88 ? -4.047 2.378 -4.472 1.00 90.38 88 ILE A C 1
ATOM 718 O O . ILE A 1 88 ? -4.550 3.113 -3.615 1.00 90.38 88 ILE A O 1
ATOM 722 N N . ILE A 1 89 ? -4.671 1.282 -4.916 1.00 93.75 89 ILE A N 1
ATOM 723 C CA . ILE A 1 89 ? -5.979 0.840 -4.408 1.00 93.75 89 ILE A CA 1
ATOM 724 C C . ILE A 1 89 ? -5.903 0.562 -2.901 1.00 93.75 89 ILE A C 1
ATOM 726 O O . ILE A 1 89 ? -6.764 1.030 -2.152 1.00 93.75 89 ILE A O 1
ATOM 730 N N . TRP A 1 90 ? -4.869 -0.151 -2.443 1.00 90.50 90 TRP A N 1
ATOM 731 C CA . TRP A 1 90 ? -4.674 -0.446 -1.021 1.00 90.50 90 TRP A CA 1
ATOM 732 C C . TRP A 1 90 ? -4.484 0.825 -0.186 1.00 90.50 90 TRP A C 1
ATOM 734 O O . TRP A 1 90 ? -5.164 0.998 0.828 1.00 90.50 90 TRP A O 1
ATOM 744 N N . PHE A 1 91 ? -3.629 1.753 -0.626 1.00 88.94 91 PHE A N 1
ATOM 745 C CA . PHE A 1 91 ? -3.432 3.026 0.075 1.00 88.94 91 PHE A CA 1
ATOM 746 C C . PHE A 1 91 ? -4.682 3.889 0.099 1.00 88.94 91 PHE A C 1
ATOM 748 O O . PHE A 1 91 ? -4.995 4.493 1.125 1.00 88.94 91 PHE A O 1
ATOM 755 N N . THR A 1 92 ? -5.424 3.923 -1.003 1.00 91.62 92 THR A N 1
ATOM 756 C CA . THR A 1 92 ? -6.689 4.655 -1.074 1.00 91.62 92 THR A CA 1
ATOM 757 C C . THR A 1 92 ? -7.699 4.068 -0.095 1.00 91.62 92 THR A C 1
ATOM 759 O O . THR A 1 92 ? -8.333 4.811 0.654 1.00 91.62 92 THR A O 1
ATOM 762 N N . PHE A 1 93 ? -7.818 2.739 -0.044 1.00 90.44 93 PHE A N 1
ATOM 763 C CA . PHE A 1 93 ? -8.663 2.053 0.930 1.00 90.44 93 PHE A CA 1
ATOM 764 C C . PHE A 1 93 ? -8.264 2.402 2.368 1.00 90.44 93 PHE A C 1
ATOM 766 O O . PHE A 1 93 ? -9.108 2.835 3.153 1.00 90.44 93 PHE A O 1
ATOM 773 N N . GLU A 1 94 ? -6.982 2.274 2.701 1.00 86.50 94 GLU A N 1
ATOM 774 C CA . GLU A 1 94 ? -6.455 2.639 4.013 1.00 86.50 94 GLU A CA 1
ATOM 775 C C . GLU A 1 94 ? -6.766 4.099 4.387 1.00 86.50 94 GLU A C 1
ATOM 777 O O . GLU A 1 94 ? -7.203 4.381 5.507 1.00 86.50 94 GLU A O 1
ATOM 782 N N . LEU A 1 95 ? -6.571 5.031 3.451 1.00 85.06 95 LEU A N 1
ATOM 783 C CA . LEU A 1 95 ? -6.823 6.456 3.652 1.00 85.06 95 LEU A CA 1
ATOM 784 C C . LEU A 1 95 ? -8.312 6.741 3.870 1.00 85.06 95 LEU A C 1
ATOM 786 O O . LEU A 1 95 ? -8.663 7.483 4.789 1.00 85.06 95 LEU A O 1
ATOM 790 N N . ILE A 1 96 ? -9.195 6.111 3.091 1.00 87.88 96 ILE A N 1
ATOM 791 C CA . ILE A 1 96 ? -10.649 6.216 3.269 1.00 87.88 96 ILE A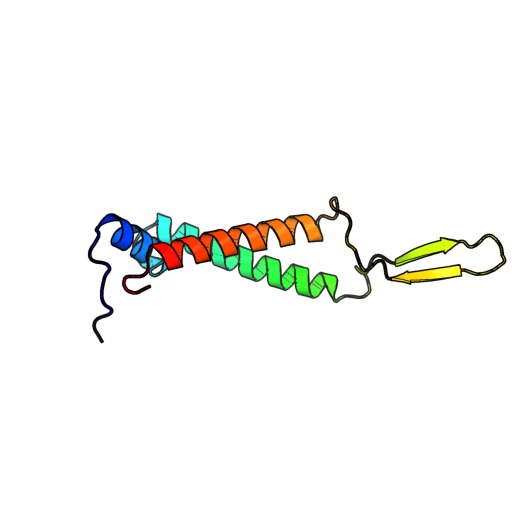 CA 1
ATOM 792 C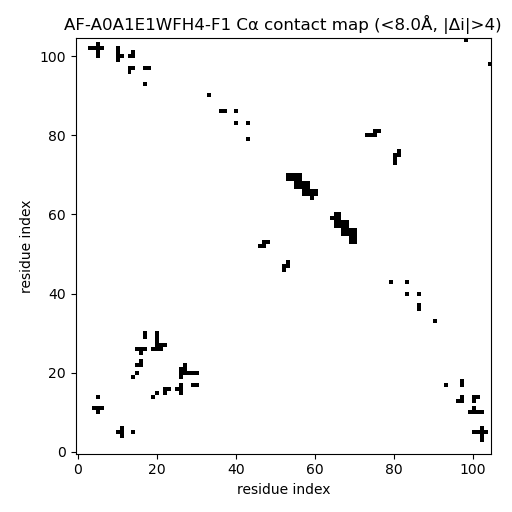 C . ILE A 1 96 ? -11.050 5.697 4.650 1.00 87.88 96 ILE A C 1
ATOM 794 O O . ILE A 1 96 ? -11.814 6.355 5.357 1.00 87.88 96 ILE A O 1
ATOM 798 N N . VAL A 1 97 ? -10.530 4.539 5.063 1.00 83.12 97 VAL A N 1
ATOM 799 C CA . VAL A 1 97 ? -10.857 3.959 6.370 1.00 83.12 97 VAL A CA 1
ATOM 800 C C . VAL A 1 97 ? -10.402 4.874 7.507 1.00 83.12 97 VAL A C 1
ATOM 802 O O . VAL A 1 97 ? -11.185 5.120 8.429 1.00 83.12 97 VAL A O 1
ATOM 805 N N . ARG A 1 98 ? -9.193 5.443 7.420 1.00 82.50 98 ARG A N 1
ATOM 806 C CA . ARG A 1 98 ? -8.702 6.434 8.391 1.00 82.50 98 ARG A CA 1
ATOM 807 C C . ARG A 1 98 ? -9.594 7.676 8.423 1.00 82.50 98 ARG A C 1
ATOM 809 O O . ARG A 1 98 ? -10.027 8.076 9.500 1.00 82.50 98 ARG A O 1
ATOM 816 N N . PHE A 1 99 ? -9.969 8.219 7.265 1.00 83.06 99 PHE A N 1
ATOM 817 C CA . PHE A 1 99 ? -10.840 9.395 7.175 1.00 83.06 99 PHE A CA 1
ATOM 818 C C . PHE A 1 99 ? -12.244 9.153 7.756 1.00 83.06 99 PHE A C 1
ATOM 820 O O . PHE A 1 99 ? -12.811 10.013 8.431 1.00 83.06 99 PHE A O 1
ATOM 827 N N . LEU A 1 100 ? -12.820 7.968 7.537 1.00 81.88 100 LEU A N 1
ATOM 828 C CA . LEU A 1 100 ? -14.126 7.598 8.097 1.00 81.88 100 LEU A CA 1
ATOM 829 C C . LEU A 1 100 ? -14.084 7.350 9.612 1.00 81.88 100 LEU A C 1
ATOM 831 O O . LEU A 1 100 ? -15.110 7.508 10.285 1.00 81.88 100 LEU A O 1
ATOM 835 N N . ALA A 1 101 ? -12.928 6.941 10.133 1.00 74.25 101 ALA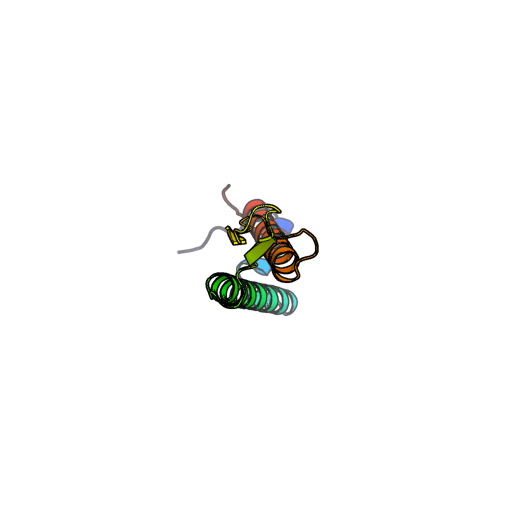 A N 1
ATOM 836 C CA . ALA A 1 101 ? -12.718 6.639 11.542 1.00 74.25 101 ALA A CA 1
ATOM 837 C C . ALA A 1 101 ? -12.245 7.847 12.372 1.00 74.25 101 ALA A C 1
ATOM 839 O O . ALA A 1 101 ? -12.353 7.792 13.600 1.00 74.25 101 ALA A O 1
ATOM 840 N N . CYS A 1 102 ? -11.769 8.923 11.730 1.00 70.12 102 CYS A N 1
ATOM 841 C CA . CYS A 1 102 ? -11.334 10.143 12.406 1.00 70.12 102 CYS A CA 1
ATOM 842 C C . CYS A 1 102 ? -12.444 10.729 13.308 1.00 70.12 102 CYS A C 1
ATOM 844 O O . CYS A 1 102 ? -13.588 10.879 12.867 1.00 70.12 102 CYS A O 1
ATOM 846 N N . PRO A 1 103 ? -12.118 11.105 14.560 1.00 62.69 103 PRO A N 1
ATOM 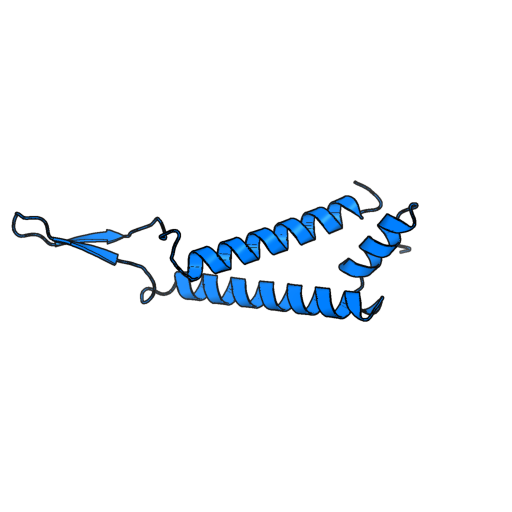847 C CA . PRO A 1 103 ? -13.055 11.731 15.498 1.00 62.69 103 PRO A CA 1
ATOM 848 C C . PRO A 1 103 ? -13.470 13.149 15.088 1.00 62.69 103 PRO A C 1
ATOM 850 O O . PRO A 1 103 ? -14.570 13.579 15.424 1.00 62.69 103 PRO A O 1
ATOM 853 N N . ASN A 1 104 ? -12.601 13.860 14.370 1.00 61.69 104 ASN A N 1
ATOM 854 C CA . ASN A 1 104 ? -12.849 15.185 13.818 1.00 61.69 104 ASN A CA 1
ATOM 855 C C . ASN A 1 104 ? -12.552 15.102 12.318 1.00 61.69 104 ASN A C 1
ATOM 857 O O . ASN A 1 104 ? -11.461 14.662 11.951 1.00 61.69 104 ASN A O 1
ATOM 861 N N . LYS A 1 105 ? -13.542 15.411 11.482 1.00 57.53 105 LYS A N 1
ATOM 862 C CA . LYS A 1 105 ? -13.393 15.376 10.024 1.00 57.53 105 LYS A CA 1
ATOM 863 C C . LYS A 1 105 ? -12.845 16.691 9.505 1.00 57.53 105 LYS A C 1
ATOM 865 O O . LYS A 1 105 ? -13.270 17.734 10.047 1.00 57.53 105 LYS A O 1
#

InterPro domains:
  IPR003972 Potassium channel, voltage dependent, Kv1 [PR01496] (18-34)
  IPR003972 Potassium channel, voltage dependent, Kv1 [PR01496] (41-52)
  IPR005821 Ion transport domain [PF00520] (28-104)
  IPR027359 Voltage-dependent channel domain superfamily [G3DSA:1.20.120.350] (1-105)
  IPR028325 Voltage-gated potassium channel [PTHR11537] (3-105)

Mean predicted aligned error: 10.15 Å

pLDDT: mean 76.54, std 12.25, range [40.88, 93.75]

Foldseek 3Di:
DPDDAAPDPVLNVLLCLQVPCPSDVNSVVLVVVLVVLVVVLVVLVVVCPDPVPFDFDFDDDPPPDTDTDRPPDDDPPDPSNVSNVVSVVSVVVSVVSNVSSDNPD

Sequence (105 aa):
EEKPLPSNERQRKIWLLFEYPESSQAARVVAIISVFVILLSIVIFCLETLPEFKHYKVFNTTTNGTKIEEDEVPDITDPFFLIETLCIIWFTFELIVRFLACPNK

Organism: Pectinophora gossypiella (NCBI:txid13191)